Protein AF-A0A375H4F3-F1 (afdb_monomer)

Organism: NCBI:txid1040979

Sequence (108 aa):
MRRPPSAIEVTQPSAAARRIQILTATTIKLDTGYSRTLPEKSVWSKAGRVPQGDVFRPVGTIFTIEGRQVHEAYLVIHNQTLVGFYLPGEQNYSPLSTAVPLNLGESE

Radius of gyration: 13.51 Å; Cα contacts (8 Å, |Δi|>4): 232; chains: 1; bounding box: 27×34×3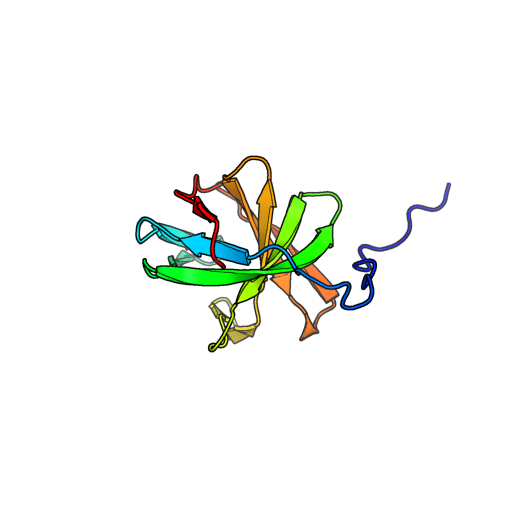7 Å

pLDDT: mean 84.25, std 16.37, range [41.41, 96.69]

Mean predicted aligned error: 7.66 Å

Solvent-accessible surface area (backbone atoms only — not comparable to full-atom values): 6346 Å² total; per-residue (Å²): 141,84,82,81,77,80,70,58,63,74,64,72,94,55,90,78,60,58,31,35,20,29,69,49,63,42,79,43,68,45,89,74,74,40,74,49,72,45,54,48,71,43,40,28,32,52,60,38,46,53,101,82,24,42,27,28,35,57,55,100,57,86,47,68,48,68,63,101,58,82,39,58,42,21,46,21,36,39,94,59,19,40,48,27,32,35,24,73,93,72,61,40,80,44,82,38,89,61,67,42,82,51,50,73,41,84,44,135

Foldseek 3Di:
DDDDPFAFPQDPPDPCQWKKFFQDWFWAQAPLRDIDIDDGRWMWGFRGAGPQATWTATDPDFDWDDHVDTFTWTFGDDPQKGQFTQGVVVRDTGGGPDIHRTDMDTDD

Nearest PDB structures (foldseek):
  7cso-assembly3_C  TM=5.911E-01  e=2.708E+00  Mus musculus
  5bnd-assembly3_C  TM=3.715E-01  e=2.433E+00  Staphylococcus epidermidis RP62A
  1b0f-assembly1_A  TM=2.904E-01  e=9.292E+00  Homo sapiens

Structure (mmCIF, N/CA/C/O backbone):
data_AF-A0A375H4F3-F1
#
_entry.id   AF-A0A375H4F3-F1
#
loop_
_atom_site.group_PDB
_atom_site.id
_atom_site.type_symbol
_atom_site.label_atom_id
_atom_site.label_alt_id
_atom_site.label_comp_id
_atom_site.label_asym_id
_atom_site.label_entity_id
_atom_site.label_seq_id
_atom_site.pdbx_PDB_ins_code
_atom_site.Cartn_x
_atom_site.Cartn_y
_atom_site.Cartn_z
_at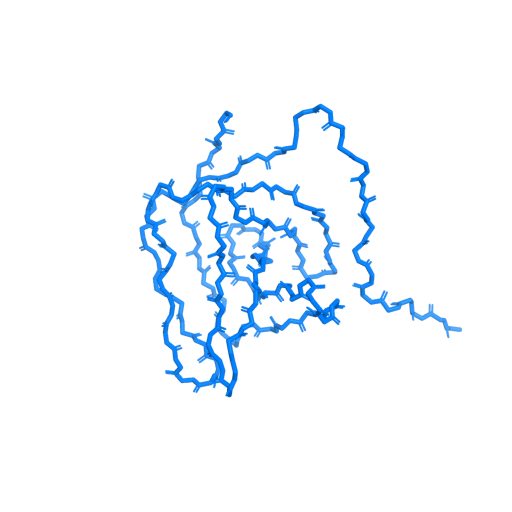om_site.occupancy
_atom_site.B_iso_or_equiv
_atom_site.auth_seq_id
_atom_site.auth_comp_id
_atom_site.auth_asym_id
_atom_site.auth_atom_id
_atom_site.pdbx_PDB_model_num
ATOM 1 N N . MET A 1 1 ? 8.241 -20.412 -26.876 1.00 41.41 1 MET A N 1
ATOM 2 C CA . MET A 1 1 ? 7.635 -19.975 -25.599 1.00 41.41 1 MET A CA 1
ATOM 3 C C . MET A 1 1 ? 8.639 -19.101 -24.852 1.00 41.41 1 MET A C 1
ATOM 5 O O . MET A 1 1 ? 9.661 -19.618 -24.429 1.00 41.41 1 MET A O 1
ATOM 9 N N . ARG A 1 2 ? 8.409 -17.787 -24.741 1.00 46.53 2 ARG A N 1
ATOM 10 C CA . ARG A 1 2 ? 9.192 -16.877 -23.883 1.00 46.53 2 ARG A CA 1
ATOM 11 C C . ARG A 1 2 ? 8.194 -16.077 -23.048 1.00 46.53 2 ARG A C 1
ATOM 13 O O . ARG A 1 2 ? 7.426 -15.310 -23.614 1.00 46.53 2 ARG A O 1
ATOM 20 N N . ARG A 1 3 ? 8.150 -16.309 -21.735 1.00 45.50 3 ARG A N 1
ATOM 21 C CA . ARG A 1 3 ? 7.448 -15.431 -20.787 1.00 45.50 3 ARG A CA 1
ATOM 22 C C . ARG A 1 3 ? 8.455 -14.352 -20.368 1.00 45.50 3 ARG A C 1
ATOM 24 O O . ARG A 1 3 ? 9.528 -14.743 -19.910 1.00 45.50 3 ARG A O 1
ATOM 31 N N . PRO A 1 4 ? 8.197 -13.052 -20.577 1.00 46.84 4 PRO A N 1
ATOM 32 C CA . PRO A 1 4 ? 9.096 -12.022 -20.076 1.00 46.84 4 PRO A CA 1
ATOM 33 C C . PRO A 1 4 ? 9.056 -11.980 -18.535 1.00 46.84 4 PRO A C 1
ATOM 35 O O . PRO A 1 4 ? 8.023 -12.315 -17.947 1.00 46.84 4 PRO A O 1
ATOM 38 N N . PRO A 1 5 ? 10.176 -11.617 -17.883 1.00 46.97 5 PRO A N 1
ATOM 39 C CA . PRO A 1 5 ? 10.228 -11.400 -16.442 1.00 46.97 5 PRO A CA 1
ATOM 40 C C . PRO A 1 5 ? 9.365 -10.192 -16.063 1.00 46.97 5 PRO A C 1
ATOM 42 O O . PRO A 1 5 ? 9.104 -9.328 -16.896 1.00 46.97 5 PRO A O 1
ATOM 45 N N . SER A 1 6 ? 8.937 -10.166 -14.804 1.00 51.56 6 SER A N 1
ATOM 46 C CA . SER A 1 6 ? 8.038 -9.225 -14.121 1.00 51.56 6 SER A CA 1
ATOM 47 C C . SER A 1 6 ? 8.457 -7.740 -14.115 1.00 51.56 6 SER A C 1
ATOM 49 O O . SER A 1 6 ? 8.238 -7.047 -13.124 1.00 51.56 6 SER A O 1
ATOM 51 N N . ALA A 1 7 ? 9.056 -7.232 -15.190 1.00 56.28 7 ALA A N 1
ATOM 52 C CA . ALA A 1 7 ? 9.379 -5.826 -15.345 1.00 56.28 7 ALA A CA 1
ATOM 53 C C . ALA A 1 7 ? 8.081 -5.016 -15.351 1.00 56.28 7 ALA A C 1
ATOM 55 O O . ALA A 1 7 ? 7.198 -5.237 -16.182 1.00 56.28 7 ALA A O 1
ATOM 56 N N . ILE A 1 8 ? 7.964 -4.078 -14.413 1.00 50.19 8 ILE A N 1
ATOM 57 C CA . ILE A 1 8 ? 6.905 -3.081 -14.480 1.00 50.19 8 ILE A CA 1
ATOM 58 C C . ILE A 1 8 ? 7.151 -2.273 -15.749 1.00 50.19 8 ILE A C 1
ATOM 60 O O . ILE A 1 8 ? 8.225 -1.695 -15.923 1.00 50.19 8 ILE A O 1
ATOM 64 N N . GLU A 1 9 ? 6.158 -2.221 -16.628 1.00 52.94 9 GLU A N 1
ATOM 65 C CA . GLU A 1 9 ? 6.126 -1.241 -17.704 1.00 52.94 9 GLU A CA 1
ATOM 66 C C . GLU A 1 9 ? 6.036 0.138 -17.035 1.00 52.94 9 GLU A C 1
ATOM 68 O O . GLU A 1 9 ? 4.966 0.564 -16.587 1.00 52.94 9 GLU A O 1
ATOM 73 N N . VAL A 1 10 ? 7.188 0.794 -16.850 1.00 47.19 10 VAL A N 1
ATOM 74 C CA . VAL A 1 10 ? 7.277 2.153 -16.307 1.00 47.19 10 VAL A CA 1
ATOM 75 C C . VAL A 1 10 ? 6.639 3.072 -17.338 1.00 47.19 10 VAL A C 1
ATOM 77 O O . VAL A 1 10 ? 7.287 3.587 -18.246 1.00 47.19 10 VAL A O 1
ATOM 80 N N . THR A 1 11 ? 5.324 3.219 -17.232 1.00 44.84 11 THR A N 1
ATOM 81 C CA . THR A 1 11 ? 4.579 4.175 -18.034 1.00 44.84 11 THR A CA 1
ATOM 82 C C . THR A 1 11 ? 5.006 5.559 -17.557 1.00 44.84 11 THR A C 1
ATOM 84 O O . THR A 1 11 ? 5.026 5.832 -16.355 1.00 44.84 11 THR A O 1
ATOM 87 N N . GLN A 1 12 ? 5.420 6.398 -18.507 1.00 44.75 12 GLN A N 1
ATOM 88 C CA . GLN A 1 12 ? 5.785 7.801 -18.311 1.00 44.75 12 GLN A CA 1
ATOM 89 C C . GLN A 1 12 ? 4.797 8.516 -17.371 1.00 44.75 12 GLN A C 1
ATOM 91 O O . GLN A 1 12 ? 3.624 8.137 -17.333 1.00 44.75 12 GLN A O 1
ATOM 96 N N . PRO A 1 13 ? 5.216 9.569 -16.643 1.00 43.81 13 PRO A N 1
ATOM 97 C CA . PRO A 1 13 ? 4.300 10.369 -15.840 1.00 43.81 13 PRO A CA 1
ATOM 98 C C . PRO A 1 13 ? 3.328 11.117 -16.767 1.00 43.81 13 PRO A C 1
ATOM 100 O O . PRO A 1 13 ? 3.557 12.268 -17.125 1.00 43.81 13 PRO A O 1
ATOM 103 N N . SER A 1 14 ? 2.246 10.462 -17.194 1.00 44.09 14 SER A N 1
ATOM 104 C CA . SER A 1 14 ? 1.122 11.149 -17.813 1.00 44.09 14 SER A CA 1
ATOM 105 C C . SER A 1 14 ? 0.356 11.879 -16.718 1.00 44.09 14 SER A C 1
ATOM 107 O O . SER A 1 14 ? 0.157 11.354 -15.619 1.00 44.09 14 SER A O 1
ATOM 109 N N . ALA A 1 15 ? -0.061 13.102 -17.030 1.00 47.06 15 ALA A N 1
ATOM 110 C CA . ALA A 1 15 ? -0.918 13.931 -16.199 1.00 47.06 15 ALA A CA 1
ATOM 111 C C . ALA A 1 15 ? -2.055 13.099 -15.562 1.00 47.06 15 ALA A C 1
ATOM 113 O O . ALA A 1 15 ? -2.732 12.346 -16.257 1.00 47.06 15 ALA A O 1
ATOM 114 N N . ALA A 1 16 ? -2.212 13.227 -14.239 1.00 55.38 16 ALA A N 1
ATOM 115 C CA . ALA A 1 16 ? -3.103 12.457 -13.359 1.00 55.38 16 ALA A CA 1
ATOM 116 C C . ALA A 1 16 ? -2.710 10.981 -13.118 1.00 55.38 16 ALA A C 1
ATOM 118 O O . ALA A 1 16 ? -3.461 10.048 -13.404 1.00 55.38 16 ALA A O 1
ATOM 119 N N . ALA A 1 17 ? -1.547 10.747 -12.499 1.00 68.19 17 ALA A N 1
ATOM 120 C CA . ALA A 1 17 ? -1.262 9.452 -11.880 1.00 68.19 17 ALA A CA 1
ATOM 121 C C . ALA A 1 17 ? -2.321 9.159 -10.802 1.00 68.19 17 ALA A C 1
ATOM 123 O O . ALA A 1 17 ? -2.302 9.793 -9.748 1.00 68.19 17 ALA A O 1
ATOM 124 N N . ARG A 1 18 ? -3.236 8.215 -11.071 1.00 87.12 18 ARG A N 1
ATOM 125 C CA . ARG A 1 18 ? -4.344 7.853 -10.170 1.00 87.12 18 ARG A CA 1
ATOM 126 C C . ARG A 1 18 ? -3.836 7.674 -8.740 1.00 87.12 18 ARG A C 1
ATOM 128 O O . ARG A 1 18 ? -2.974 6.823 -8.499 1.00 87.12 18 ARG A O 1
ATOM 135 N N . ARG A 1 19 ? -4.370 8.462 -7.807 1.00 92.31 19 ARG A N 1
ATOM 136 C CA . ARG A 1 19 ? -4.079 8.330 -6.381 1.00 92.31 19 ARG A CA 1
ATOM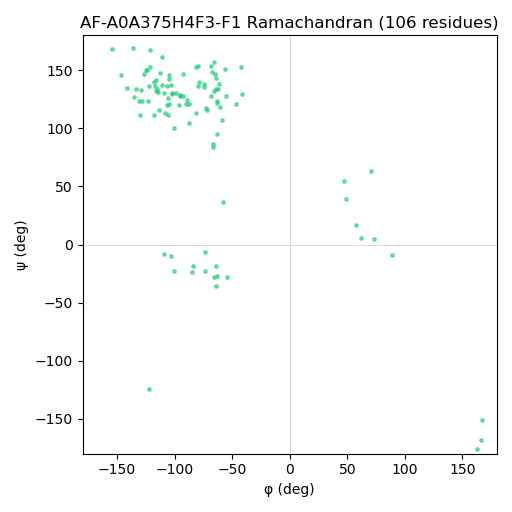 137 C C . ARG A 1 19 ? -5.248 7.685 -5.662 1.00 92.31 19 ARG A C 1
ATOM 139 O O . ARG A 1 19 ? -6.410 7.932 -5.970 1.00 92.31 19 ARG A O 1
ATOM 146 N N . ILE A 1 20 ? -4.905 6.849 -4.700 1.00 94.38 20 ILE A N 1
ATOM 147 C CA . ILE A 1 20 ? -5.839 6.225 -3.778 1.00 94.38 20 ILE A CA 1
ATOM 148 C C . ILE A 1 20 ? -5.455 6.614 -2.360 1.00 94.38 20 ILE A C 1
ATOM 150 O O . ILE A 1 20 ? -4.285 6.858 -2.065 1.00 94.38 20 ILE A O 1
ATOM 154 N N . GLN A 1 21 ? -6.438 6.628 -1.478 1.00 95.31 21 GLN A N 1
ATOM 155 C CA . GLN A 1 21 ? -6.250 6.850 -0.058 1.00 95.31 21 GLN A CA 1
ATOM 156 C C . GLN A 1 21 ? -6.809 5.666 0.721 1.00 95.31 21 GLN A C 1
ATOM 158 O O . GLN A 1 21 ? -7.901 5.181 0.429 1.00 95.31 21 GLN A O 1
ATOM 163 N N . ILE A 1 22 ? -6.073 5.210 1.731 1.00 95.62 22 ILE A N 1
ATOM 164 C CA . ILE A 1 22 ? -6.581 4.221 2.682 1.00 95.62 22 ILE A CA 1
ATOM 165 C C . ILE A 1 22 ? -7.612 4.913 3.578 1.00 95.62 22 ILE A C 1
ATOM 167 O O . ILE A 1 22 ? -7.269 5.831 4.317 1.00 95.62 22 ILE A O 1
ATO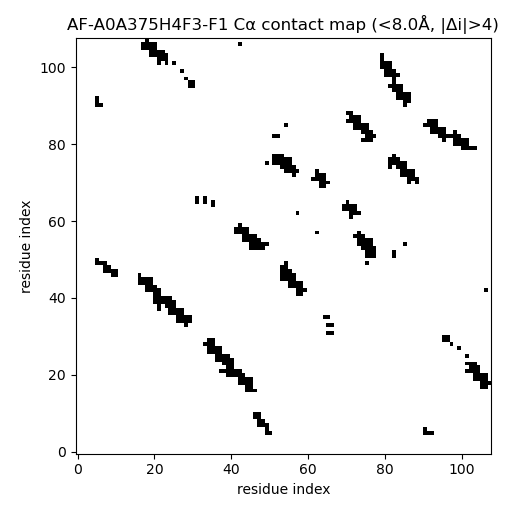M 171 N N . LEU A 1 23 ? -8.875 4.500 3.529 1.00 94.81 23 LEU A N 1
ATOM 172 C CA . LEU A 1 23 ? -9.948 5.101 4.333 1.00 94.81 23 LEU A CA 1
ATOM 173 C C . LEU A 1 23 ? -10.033 4.507 5.739 1.00 94.81 23 LEU A C 1
ATOM 175 O O . LEU A 1 23 ? -10.524 5.158 6.654 1.00 94.81 23 LEU A O 1
ATOM 179 N N . THR A 1 24 ? -9.545 3.281 5.924 1.00 94.31 24 THR A N 1
ATOM 180 C CA . THR A 1 24 ? -9.552 2.594 7.218 1.00 94.31 24 THR A CA 1
ATOM 181 C C . THR A 1 24 ? -8.206 1.936 7.457 1.00 94.31 24 THR A C 1
ATOM 183 O O . THR A 1 24 ? -7.724 1.176 6.612 1.00 94.31 24 THR A O 1
ATOM 186 N N . ALA A 1 25 ? -7.601 2.223 8.611 1.00 93.75 25 ALA A N 1
ATOM 187 C CA . ALA A 1 25 ? -6.330 1.626 8.988 1.00 93.75 25 ALA A CA 1
ATOM 188 C C . ALA A 1 25 ? -6.435 0.097 8.936 1.00 93.75 25 ALA A C 1
ATOM 190 O O . ALA A 1 25 ? -7.359 -0.493 9.493 1.00 93.75 25 ALA A O 1
ATOM 191 N N . THR A 1 26 ? -5.503 -0.538 8.231 1.00 93.56 26 THR A N 1
ATOM 192 C CA . THR A 1 26 ? -5.571 -1.973 7.945 1.00 93.56 26 THR A CA 1
ATOM 193 C C . THR A 1 26 ? -4.268 -2.640 8.348 1.00 93.56 26 THR A C 1
ATOM 195 O O . THR A 1 26 ? -3.198 -2.259 7.876 1.00 93.56 26 THR A O 1
ATOM 198 N N . THR A 1 27 ? -4.346 -3.644 9.219 1.00 92.06 27 THR A N 1
ATOM 199 C CA . THR A 1 27 ? -3.182 -4.440 9.620 1.00 92.06 27 THR A CA 1
ATOM 200 C C . THR A 1 27 ? -3.008 -5.626 8.684 1.00 92.06 27 THR A C 1
ATOM 202 O O . THR A 1 27 ? -3.900 -6.454 8.522 1.00 92.06 27 THR A O 1
ATOM 205 N N . ILE A 1 28 ? -1.824 -5.717 8.095 1.00 91.19 28 ILE A N 1
ATOM 206 C CA . ILE A 1 28 ? -1.394 -6.781 7.200 1.00 91.19 28 ILE A CA 1
ATOM 207 C C . ILE A 1 28 ? -0.488 -7.717 7.987 1.00 91.19 28 ILE A C 1
ATOM 209 O O . ILE A 1 28 ? 0.456 -7.261 8.630 1.00 91.19 28 ILE A O 1
ATOM 213 N N . LYS A 1 29 ? -0.746 -9.021 7.913 1.00 89.12 29 LYS A N 1
ATOM 214 C CA . LYS A 1 29 ? 0.169 -10.044 8.426 1.00 89.12 29 LYS A CA 1
ATOM 215 C C . LYS A 1 29 ? 1.032 -10.549 7.283 1.00 89.12 29 LYS A C 1
ATOM 217 O O . LYS A 1 29 ? 0.499 -11.047 6.299 1.00 89.12 29 LYS A O 1
ATOM 222 N N . LEU A 1 30 ? 2.340 -10.392 7.419 1.00 84.75 30 LEU A N 1
ATOM 223 C CA . LEU A 1 30 ? 3.325 -10.918 6.486 1.00 84.75 30 LEU A CA 1
ATOM 224 C C . LEU A 1 30 ? 3.590 -12.393 6.788 1.00 84.75 30 LEU A C 1
ATOM 226 O O . LEU A 1 30 ? 3.520 -12.832 7.937 1.00 84.75 30 LEU A O 1
ATOM 230 N N . ASP A 1 31 ? 3.988 -13.135 5.761 1.00 78.50 31 ASP A N 1
ATOM 231 C CA . ASP A 1 31 ? 4.311 -14.566 5.859 1.00 78.50 31 ASP A CA 1
ATOM 232 C C . ASP A 1 31 ? 5.524 -14.833 6.763 1.00 78.50 31 ASP A C 1
ATOM 234 O O . ASP A 1 31 ? 5.719 -15.932 7.275 1.00 78.50 31 ASP A O 1
ATOM 238 N N . THR A 1 32 ? 6.324 -13.796 7.006 1.00 78.25 32 THR A N 1
ATOM 239 C CA . THR A 1 32 ? 7.453 -13.784 7.940 1.00 78.25 32 THR A CA 1
ATOM 240 C C . THR A 1 32 ? 7.022 -13.764 9.411 1.00 78.25 32 THR A C 1
ATOM 242 O O . THR A 1 32 ? 7.874 -13.861 10.289 1.00 78.25 32 THR A O 1
ATOM 245 N N . GLY A 1 33 ? 5.721 -13.631 9.698 1.00 80.94 33 GLY A N 1
ATOM 246 C CA . GLY A 1 33 ? 5.160 -13.525 11.049 1.00 80.94 33 GLY A CA 1
ATOM 247 C C . GLY A 1 33 ? 5.073 -12.090 11.578 1.00 80.94 33 GLY A C 1
ATOM 248 O O . GLY A 1 33 ? 4.431 -11.850 12.602 1.00 80.94 33 GLY A O 1
ATOM 249 N N . TYR A 1 34 ? 5.660 -11.122 10.872 1.00 83.81 34 TYR A N 1
ATOM 250 C CA . TYR A 1 34 ? 5.560 -9.706 11.214 1.00 83.81 34 TYR A CA 1
ATOM 251 C C . TYR A 1 34 ? 4.232 -9.112 10.751 1.00 83.81 34 TYR A C 1
ATOM 253 O O . TYR A 1 34 ? 3.605 -9.582 9.803 1.00 83.81 34 TYR A O 1
ATOM 261 N N . SER A 1 35 ? 3.791 -8.057 11.430 1.00 86.50 35 SER A N 1
ATOM 262 C CA . SER A 1 35 ? 2.589 -7.318 11.050 1.00 86.50 35 SER A CA 1
ATOM 263 C C . SER A 1 35 ? 2.945 -5.893 10.672 1.00 86.50 35 SER A C 1
ATOM 265 O O . SER A 1 35 ? 3.785 -5.265 11.313 1.00 86.50 35 SER A O 1
ATOM 267 N N . ARG A 1 36 ? 2.279 -5.366 9.647 1.00 89.38 36 ARG A N 1
ATOM 268 C CA . ARG A 1 36 ? 2.449 -3.988 9.202 1.00 89.38 36 ARG A CA 1
ATOM 269 C C . ARG A 1 36 ? 1.103 -3.306 9.075 1.00 89.38 36 ARG A C 1
ATOM 271 O O . ARG A 1 36 ? 0.181 -3.852 8.481 1.00 89.38 36 ARG A O 1
ATOM 278 N N . THR A 1 37 ? 0.993 -2.103 9.617 1.00 91.38 37 THR A N 1
ATOM 279 C CA 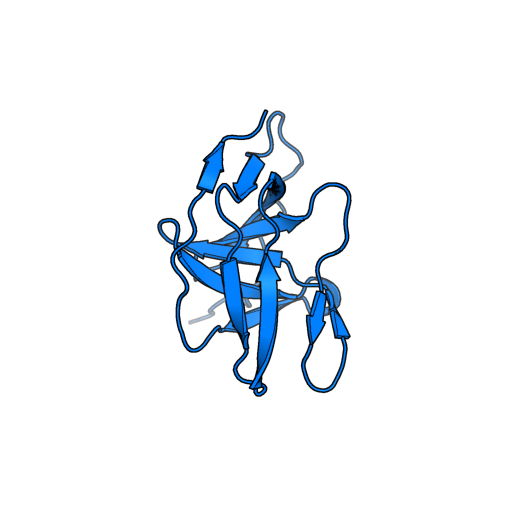. THR A 1 37 ? -0.235 -1.316 9.521 1.00 91.38 37 THR A CA 1
ATOM 280 C C . THR A 1 37 ? -0.138 -0.357 8.345 1.00 91.38 37 THR A C 1
ATOM 282 O O . THR A 1 37 ? 0.827 0.399 8.241 1.00 91.38 37 THR A O 1
ATOM 285 N N . LEU A 1 38 ? -1.149 -0.377 7.478 1.00 92.81 38 LEU A N 1
ATOM 286 C CA . LEU A 1 38 ? -1.443 0.713 6.556 1.00 92.81 38 LEU A CA 1
ATOM 287 C C . LEU A 1 38 ? -2.218 1.776 7.331 1.00 92.81 38 LEU A C 1
ATOM 289 O O . LEU A 1 38 ? -3.342 1.492 7.756 1.00 92.81 38 LEU A O 1
ATOM 293 N N . PRO A 1 39 ? -1.648 2.970 7.550 1.00 93.12 39 PRO A N 1
ATOM 294 C CA . PRO A 1 39 ? -2.349 4.027 8.258 1.00 93.12 39 PRO A CA 1
ATOM 295 C C . PRO A 1 39 ? -3.570 4.477 7.466 1.00 93.12 39 PRO A C 1
ATOM 297 O O . PRO A 1 39 ? -3.521 4.579 6.234 1.00 93.12 39 PRO A O 1
ATOM 300 N N . GLU A 1 40 ? -4.645 4.808 8.174 1.00 93.62 40 GLU A N 1
ATOM 301 C CA . GLU A 1 40 ? -5.720 5.587 7.572 1.00 93.62 40 GLU A CA 1
ATOM 302 C C . GLU A 1 40 ? -5.166 6.901 7.010 1.00 93.62 40 GLU A C 1
ATOM 304 O O . GLU A 1 40 ? -4.163 7.440 7.481 1.00 93.62 40 GLU A O 1
ATOM 309 N N . LYS A 1 41 ? -5.816 7.407 5.968 1.00 93.38 41 LYS A N 1
ATOM 310 C CA . LYS A 1 41 ? -5.447 8.617 5.233 1.00 93.38 41 LYS A CA 1
ATOM 311 C C . LYS A 1 41 ? -4.082 8.577 4.543 1.00 93.38 41 LYS A C 1
ATOM 313 O O . LYS A 1 41 ? -3.686 9.573 3.947 1.00 93.38 41 LYS A O 1
ATOM 318 N N . SER A 1 42 ? -3.386 7.438 4.551 1.00 94.12 42 SER A N 1
ATOM 319 C CA . SER A 1 42 ? -2.186 7.271 3.731 1.00 94.12 42 SER A CA 1
ATOM 320 C C . SER A 1 42 ? -2.550 7.308 2.246 1.00 94.12 42 SER A C 1
ATOM 322 O O . SER A 1 42 ? -3.502 6.653 1.813 1.00 94.12 42 SER A O 1
ATOM 324 N N . VAL A 1 43 ? -1.795 8.095 1.477 1.00 95.00 43 VAL A N 1
ATOM 325 C CA . VAL A 1 43 ? -2.018 8.311 0.043 1.00 95.00 43 VAL A CA 1
ATOM 326 C C . VAL A 1 43 ? -1.007 7.509 -0.761 1.00 95.00 43 VAL A C 1
ATOM 328 O O . VAL A 1 43 ? 0.185 7.476 -0.447 1.00 95.00 43 VAL A O 1
ATOM 331 N N . TRP A 1 44 ? -1.487 6.884 -1.829 1.00 95.44 44 TRP A N 1
ATOM 332 C CA . TRP A 1 44 ? -0.702 6.029 -2.700 1.00 95.44 44 TRP A CA 1
ATOM 333 C C . TRP A 1 44 ? -0.967 6.380 -4.155 1.00 95.44 44 TRP A C 1
ATOM 335 O O . TRP A 1 44 ? -2.110 6.538 -4.567 1.00 95.44 44 TRP A O 1
ATOM 345 N N . SER A 1 45 ? 0.085 6.495 -4.955 1.00 94.56 45 SER A N 1
ATOM 346 C CA . SER A 1 45 ? -0.010 6.829 -6.375 1.00 94.56 45 SER A CA 1
ATOM 347 C C . SER A 1 45 ? 0.275 5.597 -7.215 1.00 94.56 45 SER A C 1
ATOM 349 O O . SER A 1 45 ? 1.218 4.853 -6.933 1.00 94.56 45 SER A O 1
ATOM 351 N N . LYS A 1 46 ? -0.528 5.375 -8.255 1.00 93.38 46 LYS A N 1
ATOM 352 C CA . LYS A 1 46 ? -0.303 4.285 -9.199 1.00 93.38 46 LYS A CA 1
ATOM 353 C C . LYS A 1 46 ? 1.062 4.460 -9.869 1.00 93.38 46 LYS A C 1
ATOM 355 O O . LYS A 1 46 ? 1.309 5.457 -10.539 1.00 93.38 46 LYS A O 1
ATOM 360 N N . ALA A 1 47 ? 1.935 3.480 -9.666 1.00 91.62 47 ALA A N 1
ATOM 361 C CA . ALA A 1 47 ? 3.291 3.434 -10.204 1.00 91.62 47 ALA A CA 1
ATOM 362 C C . ALA A 1 47 ? 3.399 2.527 -11.440 1.00 91.62 47 ALA A C 1
ATOM 364 O O . ALA A 1 47 ? 4.310 2.694 -12.243 1.00 91.62 47 ALA A O 1
ATOM 365 N N . GLY A 1 48 ? 2.476 1.573 -11.598 1.00 91.50 48 GLY A N 1
ATOM 366 C CA . GLY A 1 48 ? 2.455 0.666 -12.742 1.00 91.50 48 GLY A CA 1
ATOM 367 C C . GLY A 1 48 ? 1.516 -0.515 -12.531 1.00 91.50 48 GLY A C 1
ATOM 368 O O . GLY A 1 48 ? 0.514 -0.408 -11.818 1.00 91.50 48 GLY A O 1
ATOM 369 N N . ARG A 1 49 ? 1.835 -1.645 -13.162 1.00 92.94 49 ARG A N 1
ATOM 370 C CA . ARG A 1 49 ? 1.070 -2.893 -13.083 1.00 92.94 49 ARG A CA 1
ATOM 371 C C . ARG A 1 49 ? 2.004 -4.100 -13.171 1.00 92.94 49 ARG A C 1
ATOM 373 O O . ARG A 1 49 ? 2.993 -4.065 -13.895 1.00 92.94 49 ARG A O 1
ATOM 380 N N . VAL A 1 50 ? 1.650 -5.160 -12.453 1.00 93.06 50 VAL A N 1
ATOM 381 C CA . VAL A 1 50 ? 2.222 -6.512 -12.554 1.00 93.06 50 VAL A CA 1
ATOM 382 C C . VAL A 1 50 ? 1.095 -7.501 -12.889 1.00 93.06 50 VAL A C 1
ATOM 384 O O . VAL A 1 50 ? -0.077 -7.132 -12.774 1.00 93.06 50 VAL A O 1
ATOM 387 N N . PRO A 1 51 ? 1.381 -8.756 -13.291 1.00 94.00 51 PRO A N 1
ATOM 388 C CA . PRO A 1 51 ? 0.332 -9.727 -13.624 1.00 94.00 51 PRO A CA 1
ATOM 389 C C . PRO A 1 51 ? -0.713 -9.947 -12.519 1.00 94.00 51 PRO A C 1
ATOM 391 O O . PRO A 1 51 ? -1.852 -10.293 -12.812 1.00 94.00 51 PRO A O 1
ATOM 394 N N . GLN A 1 52 ? -0.330 -9.743 -11.259 1.00 94.69 52 GLN A N 1
ATOM 395 C CA . GLN A 1 52 ? -1.177 -9.935 -10.085 1.00 94.69 52 GLN A CA 1
ATOM 396 C C . GLN A 1 52 ? -2.070 -8.728 -9.769 1.00 94.69 52 GLN A C 1
ATOM 398 O O . GLN A 1 52 ? -3.029 -8.891 -9.023 1.00 94.69 52 GLN A O 1
ATOM 403 N N . GLY A 1 53 ? -1.781 -7.527 -10.287 1.00 95.06 53 GLY A N 1
ATOM 404 C CA . GLY A 1 53 ? -2.550 -6.328 -9.952 1.00 95.06 53 GLY A CA 1
ATOM 405 C C . GLY A 1 53 ? -1.862 -5.002 -10.276 1.00 95.06 53 GLY A C 1
ATOM 406 O O . GLY A 1 53 ? -0.769 -4.945 -10.842 1.00 95.06 53 GLY A O 1
ATOM 407 N N . ASP A 1 54 ? -2.523 -3.911 -9.904 1.00 96.06 54 ASP A N 1
ATOM 408 C CA . ASP A 1 54 ? -1.993 -2.556 -10.044 1.00 96.06 54 ASP A CA 1
ATOM 409 C C . ASP A 1 54 ? -1.010 -2.243 -8.906 1.00 96.06 54 ASP A C 1
ATOM 411 O O . ASP A 1 54 ? -1.278 -2.544 -7.742 1.00 96.06 54 ASP A O 1
ATOM 415 N N . VAL A 1 55 ? 0.126 -1.629 -9.246 1.00 95.81 55 VAL A N 1
ATOM 416 C CA . VAL A 1 55 ? 1.188 -1.277 -8.294 1.00 95.81 55 VAL A CA 1
ATOM 417 C C . VAL A 1 55 ? 1.009 0.165 -7.839 1.00 95.81 55 VAL A C 1
ATOM 419 O O . VAL A 1 55 ? 0.947 1.073 -8.671 1.00 95.81 55 VAL A O 1
ATOM 422 N N . PHE A 1 56 ? 0.988 0.387 -6.528 1.00 95.81 56 PHE A N 1
ATOM 423 C CA . PHE A 1 56 ? 0.842 1.700 -5.910 1.00 95.81 56 PHE A CA 1
ATOM 424 C C . PHE A 1 56 ? 2.007 1.999 -4.969 1.00 95.81 56 PHE A C 1
ATOM 426 O O . PHE A 1 56 ? 2.263 1.258 -4.021 1.00 95.81 56 PHE A O 1
ATOM 433 N N . ARG A 1 57 ? 2.695 3.115 -5.212 1.00 95.19 57 ARG A N 1
ATOM 434 C CA . ARG A 1 57 ? 3.781 3.611 -4.359 1.00 95.19 57 ARG A CA 1
ATOM 435 C C . ARG A 1 57 ? 3.247 4.596 -3.314 1.00 95.19 57 ARG A C 1
ATOM 437 O O . ARG A 1 57 ? 2.317 5.344 -3.634 1.00 95.19 57 ARG A O 1
ATOM 444 N N . PRO A 1 58 ? 3.819 4.641 -2.104 1.00 94.44 58 PRO A N 1
ATOM 445 C CA . PRO A 1 58 ? 3.417 5.612 -1.092 1.00 94.44 58 PRO A CA 1
ATOM 446 C C . PRO A 1 58 ? 3.753 7.040 -1.549 1.00 94.44 58 PRO A C 1
ATOM 448 O O . PRO A 1 58 ? 4.736 7.266 -2.257 1.00 94.44 58 PRO A O 1
ATOM 451 N N . VAL A 1 59 ? 2.925 8.014 -1.164 1.00 93.50 59 VAL A N 1
ATOM 452 C CA . VAL A 1 59 ? 3.136 9.442 -1.448 1.00 93.50 59 VAL A CA 1
ATOM 453 C C . VAL A 1 59 ? 3.501 10.165 -0.156 1.00 93.50 59 VAL A C 1
ATOM 455 O O . VAL A 1 59 ? 2.819 10.022 0.854 1.00 93.50 59 VAL A O 1
ATOM 458 N N . GLY A 1 60 ? 4.580 10.951 -0.186 1.00 89.06 60 GLY A N 1
ATOM 459 C CA . GLY A 1 60 ? 5.030 11.742 0.967 1.00 89.06 60 GLY A CA 1
ATOM 460 C C . GLY A 1 60 ? 5.675 10.928 2.093 1.00 89.06 60 GLY A C 1
ATOM 461 O O . GLY A 1 60 ? 6.008 11.486 3.133 1.00 89.06 60 GLY A O 1
ATOM 462 N N . THR A 1 61 ? 5.866 9.621 1.905 1.00 89.38 61 THR A N 1
ATOM 463 C CA . THR A 1 61 ? 6.537 8.740 2.865 1.00 89.38 61 THR A CA 1
ATOM 464 C C . THR A 1 61 ? 7.153 7.533 2.160 1.00 89.38 61 THR A C 1
ATOM 466 O O . THR A 1 61 ? 6.853 7.272 0.995 1.00 89.38 61 THR A O 1
ATOM 469 N N . ILE A 1 62 ? 7.998 6.791 2.874 1.00 90.00 62 ILE A N 1
ATOM 470 C CA . ILE A 1 62 ? 8.534 5.500 2.439 1.00 90.00 62 ILE A CA 1
ATOM 471 C C . ILE A 1 62 ? 7.816 4.418 3.238 1.00 90.00 62 ILE A C 1
ATOM 473 O O . ILE A 1 62 ? 7.806 4.433 4.469 1.00 90.00 62 ILE A O 1
ATOM 477 N N . PHE A 1 63 ? 7.226 3.460 2.532 1.00 92.00 63 PHE A N 1
ATOM 478 C CA . PHE A 1 63 ? 6.653 2.277 3.149 1.00 92.00 63 PHE A CA 1
ATOM 479 C C . PHE A 1 63 ? 7.631 1.119 3.029 1.00 92.00 63 PHE A C 1
ATOM 481 O O . PHE A 1 63 ? 8.149 0.834 1.949 1.00 92.00 63 PHE A O 1
ATOM 488 N N . THR A 1 64 ? 7.870 0.451 4.150 1.00 90.88 64 THR A N 1
ATOM 489 C CA . THR A 1 64 ? 8.741 -0.714 4.215 1.00 90.88 64 THR A CA 1
ATOM 490 C C . THR A 1 64 ? 7.995 -1.906 4.793 1.00 90.88 64 THR A C 1
ATOM 492 O O . THR A 1 64 ? 7.079 -1.741 5.599 1.00 90.88 64 THR A O 1
ATOM 495 N N . ILE A 1 65 ? 8.380 -3.109 4.383 1.00 87.62 65 ILE A N 1
ATOM 496 C CA . ILE A 1 65 ? 7.947 -4.357 5.011 1.00 87.62 65 ILE A CA 1
ATOM 497 C C . ILE A 1 65 ? 9.140 -5.024 5.687 1.00 87.62 65 ILE A C 1
ATOM 499 O O . ILE A 1 65 ? 10.282 -4.898 5.237 1.00 87.62 65 ILE A O 1
ATOM 503 N N . GLU A 1 66 ? 8.866 -5.711 6.791 1.00 81.31 66 GLU A N 1
ATOM 504 C CA . GLU A 1 66 ? 9.883 -6.365 7.609 1.00 81.31 66 GLU A CA 1
ATOM 505 C C . GLU A 1 66 ? 9.858 -7.876 7.377 1.00 81.31 66 GLU A C 1
ATOM 507 O O . GLU A 1 66 ? 8.848 -8.559 7.576 1.00 81.31 66 GLU A O 1
ATOM 512 N N . GLY A 1 67 ? 10.997 -8.395 6.929 1.00 72.00 67 GLY A N 1
ATOM 513 C CA . GLY A 1 67 ? 11.295 -9.820 6.905 1.00 72.00 67 GLY A CA 1
ATOM 514 C C . GLY A 1 67 ? 12.563 -10.097 7.702 1.00 72.00 67 GLY A C 1
ATOM 515 O O . GLY A 1 67 ? 12.671 -9.710 8.859 1.00 72.00 67 GLY A O 1
ATOM 516 N N . ARG A 1 68 ? 13.556 -10.738 7.074 1.00 71.25 68 ARG A N 1
ATOM 517 C CA . ARG A 1 68 ? 14.914 -10.840 7.652 1.00 71.25 68 ARG A CA 1
ATOM 518 C C . ARG A 1 68 ? 15.676 -9.512 7.566 1.00 71.25 68 ARG A C 1
ATOM 520 O O . ARG A 1 68 ? 16.613 -9.297 8.325 1.00 71.25 68 ARG A O 1
ATOM 527 N N . GLN A 1 69 ? 15.279 -8.651 6.631 1.00 79.12 69 GLN A N 1
ATOM 528 C CA . GLN A 1 69 ? 15.760 -7.286 6.438 1.00 79.12 69 GLN A CA 1
ATOM 529 C C . GLN A 1 69 ? 14.555 -6.362 6.179 1.00 79.12 69 GLN A C 1
ATOM 531 O O . GLN A 1 69 ? 13.426 -6.832 5.999 1.00 79.12 69 GLN A O 1
ATOM 536 N N . VAL A 1 70 ? 14.789 -5.049 6.207 1.00 85.44 70 VAL A N 1
ATOM 537 C CA . VAL A 1 70 ? 13.780 -4.027 5.896 1.00 85.44 70 VAL A CA 1
ATOM 538 C C . VAL A 1 70 ? 13.839 -3.733 4.399 1.00 85.44 70 VAL A C 1
ATOM 540 O O . VAL A 1 70 ? 14.880 -3.302 3.908 1.00 85.44 70 VAL A O 1
ATOM 543 N N . HIS A 1 71 ? 12.727 -3.930 3.691 1.00 88.69 71 HIS A N 1
ATOM 544 C CA . HIS A 1 71 ? 12.635 -3.687 2.248 1.00 88.69 71 HIS A CA 1
ATOM 545 C C . HIS A 1 71 ? 11.616 -2.587 1.958 1.00 88.69 71 HIS A C 1
ATOM 547 O O . HIS A 1 71 ? 10.526 -2.597 2.531 1.00 88.69 71 HIS A O 1
ATOM 553 N N . GLU A 1 72 ? 11.944 -1.652 1.062 1.00 92.00 72 GLU A N 1
ATOM 554 C CA . GLU A 1 72 ? 10.943 -0.745 0.485 1.00 92.00 72 GLU A CA 1
ATOM 555 C C . GLU A 1 72 ? 9.894 -1.564 -0.273 1.00 92.00 72 GLU A C 1
ATOM 557 O O . GLU A 1 72 ? 10.233 -2.515 -0.978 1.00 92.00 72 GLU A O 1
ATOM 562 N N . ALA A 1 73 ? 8.620 -1.203 -0.120 1.00 93.81 73 ALA A N 1
ATOM 563 C CA . ALA A 1 73 ? 7.515 -1.964 -0.678 1.00 93.81 73 ALA A CA 1
ATOM 564 C C . ALA A 1 73 ? 6.400 -1.068 -1.218 1.00 93.81 73 ALA A C 1
ATOM 566 O O . ALA A 1 73 ? 5.936 -0.135 -0.561 1.00 93.81 73 ALA A O 1
ATOM 567 N N . TYR A 1 74 ? 5.925 -1.407 -2.413 1.00 95.75 74 TYR A N 1
ATOM 568 C CA . TYR A 1 74 ? 4.743 -0.832 -3.052 1.00 95.75 74 TYR A CA 1
ATOM 569 C C . TYR A 1 74 ? 3.591 -1.825 -2.974 1.00 95.75 74 TYR A C 1
ATOM 571 O O . TYR A 1 74 ? 3.807 -3.033 -3.043 1.00 95.75 74 TYR A O 1
ATOM 579 N N . LEU A 1 75 ? 2.362 -1.336 -2.833 1.00 96.12 75 LEU A N 1
ATOM 580 C CA . LEU A 1 75 ? 1.184 -2.196 -2.742 1.00 96.12 75 LEU A CA 1
ATOM 581 C C . LEU A 1 75 ? 0.849 -2.763 -4.116 1.00 96.12 75 LEU A C 1
ATOM 583 O O . LEU A 1 75 ? 0.814 -2.018 -5.092 1.00 96.12 75 LEU A O 1
ATOM 587 N N . VAL A 1 76 ? 0.545 -4.056 -4.183 1.00 96.69 76 VAL A N 1
ATOM 588 C CA . VAL A 1 76 ? -0.069 -4.675 -5.361 1.00 96.69 76 VAL A CA 1
ATOM 589 C C . VAL A 1 76 ? -1.526 -4.950 -5.035 1.00 96.69 76 VAL A C 1
ATOM 591 O O . VAL A 1 76 ? -1.837 -5.784 -4.182 1.00 96.69 76 VAL A O 1
ATOM 594 N N . ILE A 1 77 ? -2.417 -4.215 -5.695 1.00 96.19 77 ILE A N 1
ATOM 595 C CA . ILE A 1 77 ? -3.852 -4.234 -5.417 1.00 96.19 77 ILE A CA 1
ATOM 596 C C . ILE A 1 77 ? -4.591 -4.816 -6.616 1.00 96.19 77 ILE A C 1
ATOM 598 O O . ILE A 1 77 ? -4.404 -4.390 -7.758 1.00 96.19 77 ILE A O 1
ATOM 602 N N . HIS A 1 78 ? -5.479 -5.764 -6.339 1.00 95.31 78 HIS A N 1
ATOM 603 C CA . HIS A 1 78 ? -6.390 -6.350 -7.311 1.00 95.31 78 HIS A CA 1
ATOM 604 C C . HIS A 1 78 ? -7.803 -6.338 -6.733 1.00 95.31 78 HIS A C 1
ATOM 606 O O . HIS A 1 78 ? -8.019 -6.845 -5.637 1.00 95.31 78 HIS A O 1
ATOM 612 N N . ASN A 1 79 ? -8.759 -5.725 -7.437 1.00 93.06 7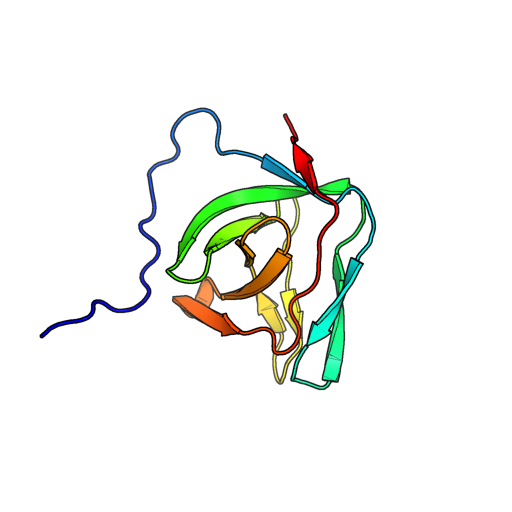9 ASN A N 1
ATOM 613 C CA . ASN A 1 79 ? -10.155 -5.596 -6.991 1.00 93.06 79 ASN A CA 1
ATOM 614 C C . ASN A 1 79 ? -10.283 -5.128 -5.525 1.00 93.06 79 ASN A C 1
ATOM 616 O O . ASN A 1 79 ? -10.872 -5.814 -4.696 1.00 93.06 79 ASN A O 1
ATOM 620 N N . GLN A 1 80 ? -9.659 -3.987 -5.194 1.00 93.25 80 GLN A N 1
ATOM 621 C CA . GLN A 1 80 ? -9.627 -3.398 -3.838 1.00 93.25 80 GLN A CA 1
ATOM 622 C C . GLN A 1 80 ? -9.051 -4.315 -2.743 1.00 93.25 80 GLN A C 1
ATOM 624 O O . GLN A 1 80 ? -9.219 -4.060 -1.556 1.00 93.25 80 GLN A O 1
ATOM 629 N N . THR A 1 81 ? -8.333 -5.367 -3.126 1.00 95.56 81 THR A N 1
ATOM 630 C CA . THR A 1 81 ? -7.701 -6.305 -2.202 1.00 95.56 81 THR A CA 1
ATOM 631 C C . THR A 1 81 ? -6.191 -6.228 -2.365 1.00 95.56 81 THR A C 1
ATOM 633 O O . THR A 1 81 ? -5.678 -6.265 -3.485 1.00 95.56 81 THR A O 1
ATOM 636 N N . LEU A 1 82 ? -5.466 -6.120 -1.256 1.00 96.12 82 LEU A N 1
ATOM 637 C CA . LEU A 1 82 ? -4.018 -6.256 -1.240 1.00 96.12 82 LEU A CA 1
ATOM 638 C C . LEU A 1 82 ? -3.653 -7.724 -1.444 1.00 96.12 82 LEU A C 1
ATOM 640 O O . LEU A 1 82 ? -3.985 -8.567 -0.610 1.00 96.12 82 LEU A O 1
ATOM 644 N N . VAL A 1 83 ? -2.956 -8.016 -2.538 1.00 95.81 83 VAL A N 1
ATOM 645 C CA . VAL A 1 83 ? -2.540 -9.382 -2.901 1.00 95.81 83 VAL A CA 1
ATOM 646 C C . VAL A 1 83 ? -1.035 -9.602 -2.759 1.00 95.81 83 VAL A C 1
ATOM 648 O O . VAL A 1 83 ? -0.546 -10.718 -2.913 1.00 95.81 83 VAL A O 1
ATOM 651 N N . GLY A 1 84 ? -0.268 -8.548 -2.497 1.00 95.06 84 GLY A N 1
ATOM 652 C CA . GLY A 1 84 ? 1.177 -8.636 -2.336 1.00 95.06 84 GLY A CA 1
ATOM 653 C C . GLY A 1 84 ? 1.852 -7.280 -2.381 1.00 95.06 84 GLY A C 1
ATOM 654 O O . GLY A 1 84 ? 1.201 -6.231 -2.365 1.00 95.06 84 GLY A O 1
ATOM 655 N N . PHE A 1 85 ? 3.173 -7.328 -2.482 1.00 95.00 85 PHE A N 1
ATOM 656 C CA . PHE A 1 85 ? 4.031 -6.162 -2.562 1.00 95.00 85 PHE A CA 1
ATOM 657 C C . PHE A 1 85 ? 4.948 -6.247 -3.771 1.00 95.00 85 PHE A C 1
ATOM 659 O O . PHE A 1 85 ? 5.407 -7.320 -4.155 1.00 95.00 85 PHE A O 1
ATOM 666 N N . TYR A 1 86 ? 5.245 -5.098 -4.358 1.00 95.12 86 TYR A N 1
ATOM 667 C CA . TYR A 1 86 ? 6.333 -4.962 -5.308 1.00 95.12 86 TYR A CA 1
ATOM 668 C C . TYR A 1 86 ? 7.524 -4.310 -4.610 1.00 95.12 86 TYR A C 1
ATOM 670 O O . TYR A 1 86 ? 7.367 -3.274 -3.966 1.00 95.12 86 TYR A O 1
ATOM 678 N N . LEU A 1 87 ? 8.701 -4.915 -4.738 1.00 93.00 87 LEU A N 1
ATOM 679 C CA . LEU A 1 87 ? 9.941 -4.461 -4.120 1.00 93.00 87 LEU A CA 1
ATOM 680 C C . LEU A 1 87 ? 10.772 -3.721 -5.179 1.00 93.00 87 LEU A C 1
ATOM 682 O O . LEU A 1 87 ? 11.412 -4.377 -6.004 1.00 93.00 87 LEU A O 1
ATOM 686 N N . PRO A 1 88 ? 10.772 -2.375 -5.212 1.00 90.69 88 PRO A N 1
ATOM 687 C CA . PRO A 1 88 ? 11.422 -1.616 -6.280 1.00 90.69 88 PRO A CA 1
ATOM 688 C C . PRO A 1 88 ? 12.937 -1.815 -6.335 1.00 90.69 88 PRO A C 1
ATOM 690 O O . PRO A 1 88 ? 13.484 -1.895 -7.432 1.00 90.69 88 PRO A O 1
ATOM 693 N N . GLY A 1 89 ? 13.600 -1.955 -5.183 1.00 89.50 89 GLY A N 1
ATOM 694 C CA . GLY A 1 89 ? 15.043 -2.207 -5.124 1.00 89.50 89 GLY A CA 1
ATOM 695 C C . GLY A 1 89 ? 15.456 -3.566 -5.699 1.00 89.50 89 GLY A C 1
ATOM 696 O O . GLY A 1 89 ? 16.556 -3.701 -6.223 1.00 89.50 89 GLY A O 1
ATOM 697 N N . GLU A 1 90 ? 14.562 -4.556 -5.651 1.00 87.56 90 GLU A N 1
ATOM 698 C CA . GLU A 1 90 ? 14.802 -5.918 -6.154 1.00 87.56 90 GLU A CA 1
ATOM 699 C C . GLU A 1 90 ? 14.131 -6.185 -7.504 1.00 87.56 90 GLU A C 1
ATOM 701 O O . GLU A 1 90 ? 14.360 -7.225 -8.115 1.00 87.56 90 GLU A O 1
ATOM 706 N N . GLN A 1 91 ? 13.276 -5.265 -7.955 1.00 89.56 91 GLN A N 1
ATOM 707 C CA . GLN A 1 91 ? 12.386 -5.432 -9.104 1.00 89.56 91 GLN A CA 1
ATOM 708 C C . GLN A 1 91 ? 11.587 -6.741 -9.062 1.00 89.56 91 GLN A C 1
ATOM 710 O O . GLN A 1 91 ? 11.385 -7.410 -10.078 1.00 89.56 91 GLN A O 1
ATOM 715 N N . ASN A 1 92 ? 11.138 -7.115 -7.864 1.00 91.00 92 ASN A N 1
ATOM 716 C CA . ASN A 1 92 ? 10.524 -8.409 -7.611 1.00 91.00 92 ASN A CA 1
ATOM 717 C C . ASN A 1 92 ? 9.134 -8.273 -6.983 1.00 91.00 92 ASN A C 1
ATOM 719 O O . ASN A 1 92 ? 8.845 -7.330 -6.245 1.00 91.00 92 ASN A O 1
ATOM 723 N N . TYR A 1 93 ? 8.274 -9.248 -7.268 1.00 91.56 93 TYR A N 1
ATOM 724 C CA . TYR A 1 93 ? 6.973 -9.384 -6.626 1.00 91.56 93 TYR A CA 1
ATOM 725 C C . TYR A 1 93 ? 7.084 -10.316 -5.418 1.00 91.56 93 TYR A C 1
ATOM 727 O O . TYR A 1 93 ? 7.551 -11.449 -5.536 1.00 91.56 93 TYR A O 1
ATOM 735 N N . SER A 1 94 ? 6.612 -9.839 -4.271 1.00 90.94 94 SER A N 1
ATOM 736 C CA . SER A 1 94 ? 6.491 -10.600 -3.034 1.00 90.94 94 SER A CA 1
ATOM 737 C C . SE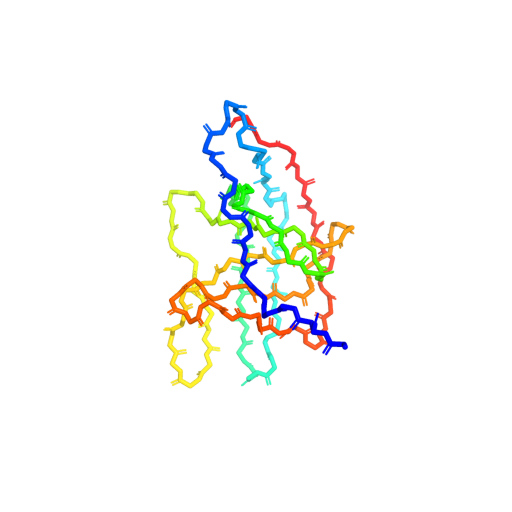R A 1 94 ? 5.008 -10.884 -2.760 1.00 90.94 94 SER A C 1
ATOM 739 O O . SER A 1 94 ? 4.241 -9.937 -2.545 1.00 90.94 94 SER A O 1
ATOM 741 N N . PRO A 1 95 ? 4.558 -12.150 -2.815 1.00 91.25 95 PRO A N 1
ATOM 742 C CA . PRO A 1 95 ? 3.167 -12.493 -2.551 1.00 91.25 95 PRO A CA 1
ATOM 743 C C . PRO A 1 95 ? 2.805 -12.278 -1.080 1.00 91.25 95 PRO A C 1
ATOM 745 O O . PRO A 1 95 ? 3.653 -12.357 -0.195 1.00 91.25 95 PRO A O 1
ATOM 748 N N . LEU A 1 96 ? 1.521 -12.035 -0.827 1.00 90.75 96 LEU A N 1
ATOM 749 C CA . LEU A 1 96 ? 0.947 -12.064 0.513 1.00 90.75 96 LEU A CA 1
ATOM 750 C C . LEU A 1 96 ? 0.097 -13.332 0.642 1.00 90.75 96 LEU A C 1
ATOM 752 O O . LEU A 1 96 ? -0.857 -13.485 -0.123 1.00 90.75 96 LEU A O 1
ATOM 756 N N . SER A 1 97 ? 0.402 -14.234 1.584 1.00 85.62 97 SER A N 1
ATOM 757 C CA . SER A 1 97 ? -0.326 -15.514 1.679 1.00 85.62 97 SER A CA 1
ATOM 758 C C . SER A 1 97 ? -1.810 -15.345 2.003 1.00 85.62 97 SER A C 1
ATOM 760 O O . SER A 1 97 ? -2.624 -16.187 1.634 1.00 85.62 97 SER A O 1
ATOM 762 N N . THR A 1 98 ? -2.184 -14.261 2.688 1.00 88.12 98 THR A N 1
ATOM 763 C CA . THR A 1 98 ? -3.585 -13.914 2.953 1.00 88.12 98 THR A CA 1
ATOM 764 C C . THR A 1 98 ? -3.914 -12.583 2.304 1.00 88.12 98 THR A C 1
ATOM 766 O O . THR A 1 98 ? -3.432 -11.546 2.747 1.00 88.12 98 THR A O 1
ATOM 769 N N . ALA A 1 99 ? -4.760 -12.605 1.277 1.00 91.56 99 ALA A N 1
ATOM 770 C CA . ALA A 1 99 ? -5.227 -11.384 0.641 1.00 91.56 99 ALA A CA 1
ATOM 771 C C . ALA A 1 99 ? -6.025 -10.529 1.645 1.00 91.56 99 ALA A C 1
ATOM 773 O O . ALA A 1 99 ? -6.872 -11.048 2.376 1.00 91.56 99 ALA A O 1
ATOM 774 N N . VAL A 1 100 ? -5.749 -9.223 1.693 1.00 94.56 100 VAL A N 1
ATOM 775 C CA . VAL A 1 100 ? -6.340 -8.310 2.685 1.00 94.56 100 VAL A CA 1
ATOM 776 C C . VAL A 1 100 ? -7.263 -7.317 1.979 1.00 94.56 100 VAL A C 1
ATOM 778 O O . VAL A 1 100 ? -6.773 -6.522 1.174 1.00 94.56 100 VAL A O 1
ATOM 781 N N . PRO A 1 101 ? -8.583 -7.327 2.238 1.00 95.44 101 PRO A N 1
ATOM 782 C CA . PRO A 1 101 ? -9.483 -6.336 1.661 1.00 95.44 101 PRO A CA 1
ATOM 783 C C . PRO A 1 101 ? -9.128 -4.942 2.187 1.00 95.44 101 PRO A C 1
ATOM 785 O O . PRO A 1 101 ? -8.922 -4.757 3.387 1.00 95.44 101 PRO A O 1
ATOM 788 N N . LEU A 1 102 ? -9.048 -3.963 1.288 1.00 94.81 102 LEU A N 1
ATOM 789 C CA . LEU A 1 102 ? -8.724 -2.581 1.616 1.00 94.81 102 LEU A CA 1
ATOM 790 C C . LEU A 1 102 ? -9.947 -1.690 1.417 1.00 94.81 102 LEU A C 1
ATOM 792 O O . LEU A 1 102 ? -10.630 -1.760 0.396 1.00 94.81 102 LEU A O 1
ATOM 796 N N . ASN A 1 103 ? -10.175 -0.786 2.367 1.00 95.06 103 ASN A N 1
ATOM 797 C CA . ASN A 1 103 ? -11.129 0.299 2.189 1.00 95.06 103 ASN A CA 1
ATOM 798 C C . ASN A 1 103 ? -10.404 1.481 1.529 1.00 95.06 103 ASN A C 1
ATOM 800 O O . ASN A 1 103 ? -9.575 2.134 2.166 1.00 95.06 103 ASN A O 1
ATOM 804 N N . LEU A 1 104 ? -10.650 1.686 0.233 1.00 93.62 104 LEU A N 1
ATOM 8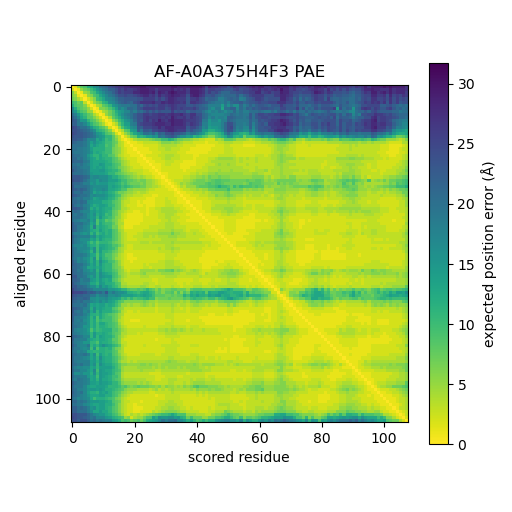05 C CA . LEU A 1 104 ? -9.933 2.646 -0.609 1.00 93.62 104 LEU A CA 1
ATOM 806 C C . LEU A 1 104 ? -10.870 3.751 -1.093 1.00 93.62 104 LEU A C 1
ATOM 808 O O . LEU A 1 104 ? -11.948 3.462 -1.609 1.00 93.62 104 LEU A O 1
ATOM 812 N N . GLY A 1 105 ? -10.413 4.995 -0.991 1.00 91.94 105 GLY A N 1
ATOM 813 C CA . GLY A 1 105 ? -11.023 6.166 -1.615 1.00 91.94 105 GLY A CA 1
ATOM 814 C C . GLY A 1 105 ? -10.141 6.705 -2.734 1.00 91.94 105 GLY A C 1
ATOM 815 O O . GLY A 1 105 ? -8.946 6.406 -2.795 1.00 91.94 105 GLY A O 1
ATOM 816 N N . GLU A 1 106 ? -10.720 7.503 -3.622 1.00 87.75 106 GLU A N 1
ATOM 817 C CA . GLU A 1 106 ? -9.952 8.272 -4.602 1.00 87.75 106 GLU A CA 1
ATOM 818 C C . GLU A 1 106 ? -9.371 9.518 -3.920 1.00 87.75 106 GLU A C 1
ATOM 820 O O . GLU A 1 106 ? -10.022 10.123 -3.070 1.00 87.75 106 GLU A O 1
ATOM 825 N N . SER A 1 107 ? -8.124 9.860 -4.248 1.00 81.44 107 SER A N 1
ATOM 826 C CA . SER A 1 107 ? -7.441 11.058 -3.743 1.00 81.44 107 SER A CA 1
ATOM 827 C C . SER A 1 107 ? -7.100 11.972 -4.914 1.00 81.44 107 SER A C 1
ATOM 829 O O . SER A 1 107 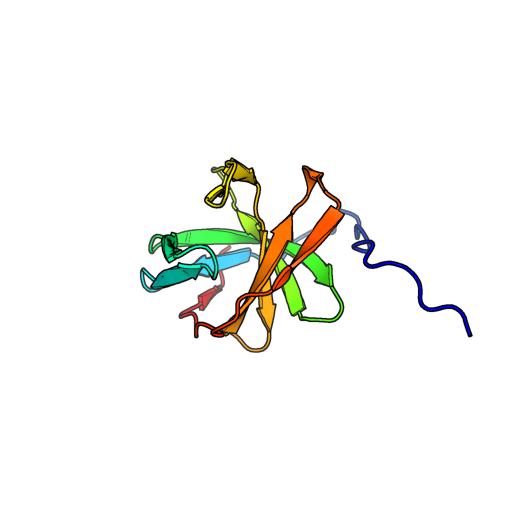? -6.676 11.483 -5.963 1.00 81.44 107 SER A O 1
ATOM 831 N N . GLU A 1 108 ? -7.258 13.281 -4.717 1.00 61.84 108 GLU A N 1
ATOM 832 C CA . GLU A 1 108 ? -6.911 14.327 -5.696 1.00 61.84 108 GLU A CA 1
ATOM 833 C C . GLU A 1 108 ? -5.397 14.647 -5.712 1.00 61.84 108 GLU A C 1
ATOM 835 O O . GLU A 1 108 ? -4.680 14.379 -4.711 1.00 61.84 108 GLU A O 1
#

Secondary structure (DSSP, 8-state):
--PPP---------S---EEEESS-EEEEPTTS-EEEE-TT-EEEEEEEETTEEEEEESSS--EEESSSEEE-EEEEETTEEEEEEETTTTEEEEEEEEEE--EEEE-